Protein AF-A0AAW8U778-F1 (afdb_monomer_lite)

pLDDT: mean 84.0, std 13.44, range [37.31, 98.0]

Secondary structure (DSSP, 8-state):
-HHHHHHHHHHHHSHHHHHHHHHHHHH--SHHHHHHHHHHHHHHHHHHHHHHHHHHHH-SS------GGGGHHHHHHHHHHHT----SS--------HHHHHHHHHHHTSTTHHHHHHHHHTS-HHHHHHHHHHHHHHHHHHHHHHHHHHT-HHHHHHHHHTHHHHHHHHHHHHHHHHHH-

InterPro domains:
  IPR004676 Cadmium resistance transporter [PF03596] (11-180)

Structure (mmCIF, N/CA/C/O backbone):
data_AF-A0AAW8U778-F1
#
_entry.id   AF-A0AAW8U778-F1
#
loop_
_atom_site.group_PDB
_atom_site.id
_atom_site.type_symbol
_atom_site.label_atom_id
_atom_site.label_alt_id
_atom_site.label_comp_id
_atom_site.label_asym_id
_atom_site.label_entity_id
_atom_site.label_seq_id
_atom_site.pdbx_PDB_ins_code
_atom_site.Cartn_x
_atom_site.Cartn_y
_atom_site.Cartn_z
_atom_site.occupancy
_atom_site.B_iso_or_equiv
_atom_site.auth_seq_id
_atom_site.auth_comp_id
_atom_site.auth_asym_id
_atom_site.auth_atom_id
_atom_site.pdbx_PDB_model_num
ATOM 1 N N . MET A 1 1 ? 2.766 4.430 -23.594 1.00 88.38 1 MET A N 1
ATOM 2 C CA . MET A 1 1 ? 2.455 3.035 -23.212 1.00 88.38 1 MET A CA 1
ATOM 3 C C . MET A 1 1 ? 2.664 2.795 -21.717 1.00 88.38 1 MET A C 1
ATOM 5 O O . MET A 1 1 ? 1.720 2.364 -21.068 1.00 88.38 1 MET A O 1
ATOM 9 N N . ILE A 1 2 ? 3.824 3.161 -21.148 1.00 93.38 2 ILE A N 1
ATOM 10 C CA . ILE A 1 2 ? 4.149 2.910 -19.729 1.00 93.38 2 ILE A CA 1
ATOM 11 C C . ILE A 1 2 ? 3.130 3.454 -18.716 1.00 93.38 2 ILE A C 1
ATOM 13 O O . ILE A 1 2 ? 2.851 2.787 -17.729 1.00 93.38 2 ILE A O 1
ATOM 17 N N . ILE A 1 3 ? 2.510 4.613 -18.973 1.00 95.75 3 ILE A N 1
ATOM 18 C CA . ILE A 1 3 ? 1.482 5.185 -18.082 1.00 95.75 3 ILE A CA 1
ATOM 19 C C . ILE A 1 3 ? 0.310 4.209 -17.907 1.00 95.75 3 ILE A C 1
ATOM 21 O O . ILE A 1 3 ? -0.097 3.925 -16.787 1.00 95.75 3 ILE A O 1
ATOM 25 N N . PHE A 1 4 ? -0.195 3.654 -19.010 1.00 95.56 4 PHE A N 1
ATOM 26 C CA . PHE A 1 4 ? -1.319 2.718 -18.995 1.00 95.56 4 PHE A CA 1
ATOM 27 C C . PHE A 1 4 ? -0.943 1.388 -18.337 1.00 95.56 4 PHE A C 1
ATOM 29 O O . PHE A 1 4 ? -1.690 0.895 -17.500 1.00 95.56 4 PHE A O 1
ATOM 36 N N . ILE A 1 5 ? 0.250 0.862 -18.646 1.00 93.25 5 ILE A N 1
ATOM 37 C CA . ILE A 1 5 ? 0.792 -0.341 -17.995 1.00 93.25 5 ILE A CA 1
ATOM 38 C C . ILE A 1 5 ? 0.895 -0.127 -16.483 1.00 93.25 5 ILE A C 1
ATOM 40 O O . ILE A 1 5 ? 0.488 -0.994 -15.724 1.00 93.25 5 ILE A O 1
ATOM 44 N N . SER A 1 6 ? 1.381 1.036 -16.043 1.00 95.19 6 SER A N 1
ATOM 45 C CA . SER A 1 6 ? 1.540 1.357 -14.619 1.00 95.19 6 SER A CA 1
ATOM 46 C C . SER A 1 6 ? 0.193 1.415 -13.896 1.00 95.19 6 SER A C 1
ATOM 48 O O . SER A 1 6 ? 0.068 0.875 -12.803 1.00 95.19 6 SER A O 1
ATOM 50 N N . ILE A 1 7 ? -0.825 2.029 -14.513 1.00 96.56 7 ILE A N 1
ATOM 51 C CA . ILE A 1 7 ? -2.180 2.091 -13.945 1.00 96.56 7 ILE A CA 1
ATOM 52 C C . ILE A 1 7 ? -2.788 0.690 -13.860 1.00 96.56 7 ILE A C 1
ATOM 54 O O . ILE A 1 7 ? -3.302 0.322 -12.810 1.00 96.56 7 ILE A O 1
ATOM 58 N N . ILE A 1 8 ? -2.714 -0.099 -14.938 1.00 95.25 8 ILE A N 1
ATOM 59 C CA . ILE A 1 8 ? -3.239 -1.471 -14.942 1.00 95.25 8 ILE A CA 1
ATOM 60 C C . ILE A 1 8 ? -2.523 -2.322 -13.906 1.00 95.25 8 ILE A C 1
ATOM 62 O O . ILE A 1 8 ? -3.195 -2.987 -13.126 1.00 95.25 8 ILE A O 1
ATOM 66 N N . ALA A 1 9 ? -1.189 -2.278 -13.876 1.00 93.44 9 ALA A N 1
ATOM 67 C CA . ALA A 1 9 ? -0.390 -3.025 -12.918 1.00 93.44 9 ALA A CA 1
ATOM 68 C C . ALA A 1 9 ? -0.834 -2.684 -11.495 1.00 93.44 9 ALA A C 1
ATOM 70 O O . ALA A 1 9 ? -1.248 -3.585 -10.777 1.00 93.44 9 ALA A O 1
ATOM 71 N N . PHE A 1 10 ? -0.878 -1.393 -11.149 1.00 95.12 10 PHE A N 1
ATOM 72 C CA . PHE A 1 10 ? -1.315 -0.931 -9.834 1.00 95.12 10 PHE A CA 1
ATOM 73 C C . PHE A 1 10 ? -2.733 -1.405 -9.486 1.00 95.12 10 PHE A C 1
ATOM 75 O O . PHE A 1 10 ? -2.948 -1.962 -8.415 1.00 95.12 10 PHE A O 1
ATOM 82 N N . VAL A 1 11 ? -3.703 -1.212 -10.385 1.00 94.25 11 VAL A N 1
ATOM 83 C CA . VAL A 1 11 ? -5.098 -1.619 -10.154 1.00 94.25 11 VAL A CA 1
ATOM 84 C C . VAL A 1 11 ? -5.196 -3.127 -9.958 1.00 94.25 11 VAL A C 1
ATOM 86 O O . VAL A 1 11 ? -5.868 -3.565 -9.034 1.00 94.25 11 VAL A O 1
ATOM 89 N N . SER A 1 12 ? -4.530 -3.909 -10.810 1.00 89.19 12 SER A N 1
ATOM 90 C CA . SER A 1 12 ? -4.592 -5.373 -10.784 1.00 89.19 12 SER A CA 1
ATOM 91 C C . SER A 1 12 ? -3.946 -5.975 -9.543 1.00 89.19 12 SER A C 1
ATOM 93 O O . SER A 1 12 ? -4.456 -6.954 -9.011 1.00 89.19 12 SER A O 1
ATOM 95 N N . SER A 1 13 ? -2.857 -5.372 -9.072 1.00 89.12 13 SER A N 1
ATOM 96 C CA . SER A 1 13 ? -2.037 -5.903 -7.991 1.00 89.12 13 SER A CA 1
ATOM 97 C C . SER A 1 13 ? -2.496 -5.419 -6.610 1.00 89.12 13 SER A C 1
ATOM 99 O O . SER A 1 13 ? -2.063 -5.939 -5.602 1.00 89.12 13 SER A O 1
ATOM 101 N N . ASN A 1 14 ? -3.366 -4.408 -6.518 1.00 90.62 14 ASN A N 1
ATOM 102 C CA . ASN A 1 14 ? -3.806 -3.859 -5.225 1.00 90.62 14 ASN A CA 1
ATOM 103 C C . ASN A 1 14 ? -5.314 -4.056 -4.976 1.00 90.62 14 ASN A C 1
ATOM 105 O O . ASN A 1 14 ? -5.913 -3.336 -4.172 1.00 90.62 14 ASN A O 1
ATOM 109 N N . VAL A 1 15 ? -5.970 -4.985 -5.685 1.00 87.56 15 VAL A N 1
ATOM 110 C CA . VAL A 1 15 ? -7.416 -5.251 -5.516 1.00 87.56 15 VAL A CA 1
ATOM 111 C C . VAL A 1 15 ? -7.730 -5.753 -4.105 1.00 87.56 15 VAL A C 1
ATOM 113 O O . VAL A 1 15 ? -8.705 -5.317 -3.492 1.00 87.56 15 VAL A O 1
ATOM 116 N N . ASP A 1 16 ? -6.904 -6.651 -3.589 1.00 80.69 16 ASP A N 1
ATOM 117 C CA . ASP A 1 16 ? -6.952 -7.188 -2.229 1.00 80.69 16 ASP A CA 1
ATOM 118 C C . ASP A 1 16 ? -6.733 -6.091 -1.166 1.00 80.69 16 ASP A C 1
ATOM 120 O O . ASP A 1 16 ? -7.466 -6.027 -0.170 1.00 80.69 16 ASP A O 1
ATOM 124 N N . ASP A 1 17 ? -5.817 -5.152 -1.424 1.00 87.19 17 ASP A N 1
ATOM 125 C CA . ASP A 1 17 ? -5.509 -4.025 -0.535 1.00 87.19 17 ASP A CA 1
ATOM 126 C C . ASP A 1 17 ? -6.713 -3.084 -0.322 1.00 87.19 17 ASP A C 1
ATOM 128 O O . ASP A 1 17 ? -6.857 -2.494 0.753 1.00 87.19 17 ASP A O 1
ATOM 132 N N . ILE A 1 18 ? -7.663 -2.997 -1.272 1.00 90.19 18 ILE A N 1
ATOM 133 C CA . ILE A 1 18 ? -8.909 -2.224 -1.075 1.00 90.19 18 ILE A CA 1
ATOM 134 C C . ILE A 1 18 ? -9.665 -2.715 0.163 1.00 90.19 18 ILE A C 1
ATOM 136 O O . ILE A 1 18 ? -10.222 -1.902 0.914 1.00 90.19 18 ILE A O 1
ATOM 140 N N . MET A 1 19 ? -9.708 -4.030 0.391 1.00 85.19 19 MET A N 1
ATOM 141 C CA . MET A 1 19 ? -10.426 -4.602 1.528 1.00 85.19 19 MET A CA 1
ATOM 142 C C . MET A 1 19 ? -9.743 -4.227 2.847 1.00 85.19 19 MET A C 1
ATOM 144 O O . MET A 1 19 ? -10.416 -3.813 3.798 1.00 85.19 19 MET A O 1
ATOM 148 N N . LEU A 1 20 ? -8.410 -4.285 2.878 1.00 87.94 20 LEU A N 1
ATOM 149 C CA . LEU A 1 20 ? -7.603 -3.855 4.017 1.00 87.94 20 LEU A CA 1
ATOM 150 C C . LEU A 1 20 ? -7.801 -2.360 4.313 1.00 87.94 20 LEU A C 1
ATOM 152 O O . LEU A 1 20 ? -8.092 -1.982 5.451 1.00 87.94 20 LEU A O 1
ATOM 156 N N . LEU A 1 21 ? -7.706 -1.503 3.296 1.00 92.06 21 LEU A N 1
ATOM 157 C CA . LEU A 1 21 ? -7.921 -0.062 3.430 1.00 92.06 21 LEU A CA 1
ATOM 158 C C . LEU A 1 21 ? -9.322 0.267 3.939 1.00 92.06 21 LEU A C 1
ATOM 160 O O . LEU A 1 21 ? -9.476 1.104 4.830 1.00 92.06 21 LEU A O 1
ATOM 164 N N . THR A 1 22 ? -10.336 -0.411 3.406 1.00 91.00 22 THR A N 1
ATOM 165 C CA . THR A 1 22 ? -11.732 -0.265 3.834 1.00 91.00 22 THR A CA 1
ATOM 166 C C . THR A 1 22 ? -11.882 -0.556 5.324 1.00 91.00 22 THR A C 1
ATOM 168 O O . THR A 1 22 ? -12.487 0.238 6.050 1.00 91.00 22 THR A O 1
ATOM 171 N N . LEU A 1 23 ? -11.291 -1.658 5.799 1.00 87.19 23 LEU A N 1
ATOM 172 C CA . LEU A 1 23 ? -11.307 -2.037 7.210 1.00 87.19 23 LEU A CA 1
ATOM 173 C C . LEU A 1 23 ? -10.623 -0.977 8.085 1.00 87.19 23 LEU A C 1
ATOM 175 O O . LEU A 1 23 ? -11.210 -0.505 9.063 1.00 87.19 23 LEU A O 1
ATOM 179 N N . LEU A 1 24 ? -9.407 -0.570 7.711 1.00 89.25 24 LEU A N 1
ATOM 180 C CA . LEU A 1 24 ? -8.620 0.413 8.458 1.00 89.25 24 LEU A CA 1
ATOM 181 C C . LEU A 1 24 ? -9.337 1.769 8.537 1.00 89.25 24 LEU A C 1
ATOM 183 O O . LEU A 1 24 ? -9.387 2.392 9.602 1.00 89.25 24 LEU A O 1
ATOM 187 N N . TYR A 1 25 ? -9.946 2.231 7.442 1.00 92.06 25 TYR A N 1
ATOM 188 C CA . TYR A 1 25 ? -10.687 3.492 7.436 1.00 92.06 25 TYR A CA 1
ATOM 189 C C . TYR A 1 25 ? -12.000 3.426 8.212 1.00 92.06 25 TYR A C 1
ATOM 191 O O . TYR A 1 25 ? -12.319 4.397 8.906 1.00 92.06 25 TYR A O 1
ATOM 199 N N . ALA A 1 26 ? -12.724 2.305 8.161 1.00 88.19 26 ALA A N 1
ATOM 200 C CA . ALA A 1 26 ? -13.941 2.108 8.949 1.00 88.19 26 ALA A CA 1
ATOM 201 C C . ALA A 1 26 ? -13.677 2.151 10.468 1.00 88.19 26 ALA A C 1
ATOM 203 O O . ALA A 1 26 ? -14.538 2.593 11.236 1.00 88.19 26 ALA A O 1
ATOM 204 N N . GLN A 1 27 ? -12.479 1.738 10.893 1.00 83.06 27 GLN A N 1
ATOM 205 C CA . GLN A 1 27 ? -12.035 1.776 12.291 1.00 83.06 27 GLN A CA 1
ATOM 206 C C . GLN A 1 27 ? -11.425 3.114 12.702 1.00 83.06 27 GLN A C 1
ATOM 208 O O . GLN A 1 27 ? -11.499 3.482 13.876 1.00 83.06 27 GLN A O 1
ATOM 213 N N . SER A 1 28 ? -10.848 3.858 11.754 1.00 87.62 28 SER A N 1
ATOM 214 C CA . SER A 1 28 ? -10.182 5.127 12.045 1.00 87.62 28 SER A CA 1
ATOM 215 C C . SER A 1 28 ? -11.115 6.110 12.771 1.00 87.62 28 SER A C 1
ATOM 217 O O . SER A 1 28 ? -12.179 6.495 12.272 1.00 87.62 28 SER A O 1
ATOM 219 N N . LYS A 1 29 ? -10.716 6.541 13.970 1.00 84.88 29 LYS A N 1
ATOM 220 C CA . LYS A 1 29 ? -11.522 7.420 14.836 1.00 84.88 29 LYS A CA 1
ATOM 221 C C . LYS A 1 29 ? -11.199 8.892 14.633 1.00 84.88 29 LYS A C 1
ATOM 223 O O . LYS A 1 29 ? -12.049 9.752 14.844 1.00 84.88 29 LYS A O 1
ATOM 228 N N . ASN A 1 30 ? -9.968 9.196 14.233 1.00 88.69 30 ASN A N 1
ATOM 229 C CA . ASN A 1 30 ? -9.458 10.559 14.161 1.00 88.69 30 ASN A CA 1
ATOM 230 C C . ASN A 1 30 ? -8.648 10.807 12.877 1.00 88.69 30 ASN A C 1
ATOM 232 O O . ASN A 1 30 ? -8.265 9.894 12.145 1.00 88.69 30 ASN A O 1
ATOM 236 N N . ARG A 1 31 ? -8.374 12.088 12.593 1.00 90.19 31 ARG A N 1
ATOM 237 C CA . ARG A 1 31 ? -7.593 12.492 11.411 1.00 90.19 31 ARG A CA 1
ATOM 238 C C . ARG A 1 31 ? -6.141 12.001 11.456 1.00 90.19 31 ARG A C 1
ATOM 240 O O . ARG A 1 31 ? -5.543 11.852 10.395 1.00 90.19 31 ARG A O 1
ATOM 247 N N . TYR A 1 32 ? -5.580 11.755 12.642 1.00 91.25 32 TYR A N 1
ATOM 248 C CA . TYR A 1 32 ? -4.211 11.252 12.786 1.00 91.25 32 TYR A CA 1
ATOM 249 C C . TYR A 1 32 ? -4.088 9.806 12.295 1.00 91.25 32 TYR A C 1
ATOM 251 O O . TYR A 1 32 ? -3.195 9.509 11.511 1.00 91.25 32 TYR A O 1
ATOM 259 N N . GLU A 1 33 ? -5.023 8.932 12.660 1.00 91.56 33 GLU A N 1
ATOM 260 C CA . GLU A 1 33 ? -5.074 7.546 12.175 1.00 91.56 33 GLU A CA 1
ATOM 261 C C . GLU A 1 33 ? -5.292 7.485 10.662 1.00 91.56 33 GLU A C 1
ATOM 263 O O . GLU A 1 33 ? -4.602 6.744 9.971 1.00 91.56 33 GLU A O 1
ATOM 268 N N . ARG A 1 34 ? -6.163 8.340 10.113 1.00 93.69 34 ARG A N 1
ATOM 269 C CA . ARG A 1 34 ? -6.361 8.440 8.654 1.00 93.69 34 ARG A CA 1
ATOM 270 C C . ARG A 1 34 ? -5.086 8.838 7.909 1.00 93.69 34 ARG A C 1
ATOM 272 O O . ARG A 1 34 ? -4.829 8.316 6.827 1.00 93.69 34 ARG A O 1
ATOM 279 N N . LYS A 1 35 ? -4.288 9.744 8.488 1.00 95.31 35 LYS A N 1
ATOM 280 C CA . LYS A 1 35 ? -2.963 10.105 7.960 1.00 95.31 35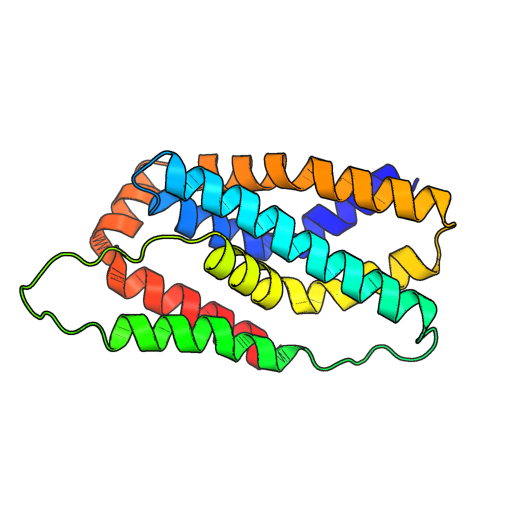 LYS A CA 1
ATOM 281 C C . LYS A 1 35 ? -1.974 8.949 8.087 1.00 95.31 35 LYS A C 1
ATOM 283 O O . LYS A 1 35 ? -1.234 8.705 7.144 1.00 95.31 35 LYS A O 1
ATOM 288 N N . ASN A 1 36 ? -1.983 8.228 9.207 1.00 95.94 36 ASN A N 1
ATOM 289 C CA . ASN A 1 36 ? -1.132 7.053 9.395 1.00 95.94 36 ASN A CA 1
ATOM 290 C C . ASN A 1 36 ? -1.417 5.966 8.355 1.00 95.94 36 ASN A C 1
ATOM 292 O O . ASN A 1 36 ? -0.468 5.356 7.878 1.00 95.94 36 ASN A O 1
ATOM 296 N N . ILE A 1 37 ? -2.682 5.763 7.965 1.00 96.06 37 ILE A N 1
ATOM 297 C CA . ILE A 1 37 ? -3.041 4.830 6.887 1.00 96.06 37 ILE A CA 1
ATOM 298 C C . ILE A 1 37 ? -2.386 5.251 5.568 1.00 96.06 37 ILE A C 1
ATOM 300 O O . ILE A 1 37 ? -1.681 4.456 4.955 1.00 96.06 37 ILE A O 1
ATOM 304 N N . LEU A 1 38 ? -2.541 6.516 5.170 1.00 97.44 38 LEU A N 1
ATOM 305 C CA . LEU A 1 38 ? -1.952 7.020 3.926 1.00 97.44 38 LEU A CA 1
ATOM 306 C C . LEU A 1 38 ? -0.414 6.963 3.940 1.00 97.44 38 LEU A C 1
ATOM 308 O O . LEU A 1 38 ? 0.197 6.552 2.959 1.00 97.44 38 LEU A O 1
ATOM 312 N N . ILE A 1 39 ? 0.224 7.352 5.048 1.00 97.62 39 ILE A N 1
ATOM 313 C CA . ILE A 1 39 ? 1.689 7.295 5.188 1.00 97.62 39 ILE A CA 1
ATOM 314 C C . ILE A 1 39 ? 2.173 5.844 5.152 1.00 97.62 39 ILE A C 1
ATOM 316 O O . ILE A 1 39 ? 3.160 5.548 4.487 1.00 97.62 39 ILE A O 1
ATOM 320 N N . GLY A 1 40 ? 1.477 4.939 5.841 1.00 96.56 40 GLY A N 1
ATOM 321 C CA . GLY A 1 40 ? 1.814 3.520 5.846 1.00 96.56 40 GLY A CA 1
ATOM 322 C C . GLY A 1 40 ? 1.728 2.901 4.455 1.00 96.56 40 GLY A C 1
ATOM 323 O O . GLY A 1 40 ? 2.642 2.187 4.067 1.00 96.56 40 GLY A O 1
ATOM 324 N N . GLN A 1 41 ? 0.705 3.260 3.678 1.00 97.06 41 GLN A N 1
ATOM 325 C CA . GLN A 1 41 ? 0.572 2.867 2.273 1.00 97.06 41 GLN A CA 1
ATOM 326 C C . GLN A 1 41 ? 1.736 3.362 1.412 1.00 97.06 41 GLN A C 1
ATOM 328 O O . GLN A 1 41 ? 2.328 2.583 0.669 1.00 97.06 41 GLN A O 1
ATOM 333 N N . TYR A 1 42 ? 2.128 4.632 1.562 1.00 97.62 42 TYR A N 1
ATOM 334 C CA . TYR A 1 42 ? 3.316 5.153 0.885 1.00 97.62 42 TYR A CA 1
ATOM 335 C C . TYR A 1 42 ? 4.570 4.360 1.229 1.00 97.62 42 TYR A C 1
ATOM 337 O O . TYR A 1 42 ? 5.293 3.960 0.321 1.00 97.62 42 TYR A O 1
ATOM 345 N N . VAL A 1 43 ? 4.816 4.108 2.515 1.00 97.81 43 VAL A N 1
ATOM 346 C CA . VAL A 1 43 ? 5.986 3.339 2.954 1.00 97.81 43 VAL A CA 1
ATOM 347 C C . VAL A 1 43 ? 5.930 1.912 2.405 1.00 97.81 43 VAL A C 1
ATOM 349 O O . VAL A 1 43 ? 6.912 1.455 1.830 1.00 97.81 43 VAL A O 1
ATOM 352 N N . GLY A 1 44 ? 4.788 1.232 2.519 1.00 95.81 44 GLY A N 1
ATOM 353 C CA . GLY A 1 44 ? 4.630 -0.157 2.094 1.00 95.81 44 GLY A CA 1
ATOM 354 C C . GLY A 1 44 ? 4.798 -0.352 0.588 1.00 95.81 44 GLY A C 1
ATOM 355 O O . GLY A 1 44 ? 5.643 -1.140 0.162 1.00 95.81 44 GLY A O 1
ATOM 356 N N . ILE A 1 45 ? 4.067 0.413 -0.231 1.00 95.75 45 ILE A N 1
ATOM 357 C CA . ILE A 1 45 ? 4.174 0.323 -1.696 1.00 95.75 45 IL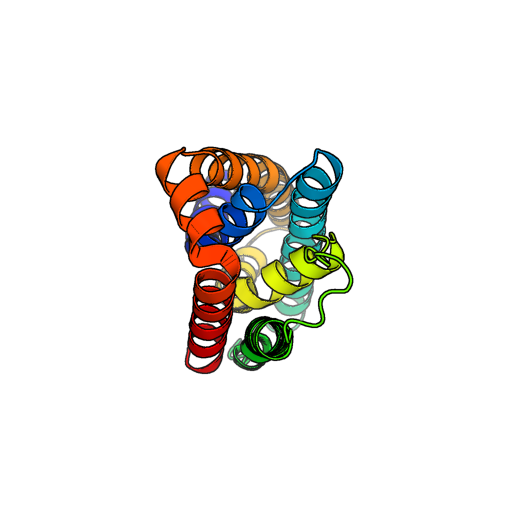E A CA 1
ATOM 358 C C . ILE A 1 45 ? 5.561 0.762 -2.171 1.00 95.75 45 ILE A C 1
ATOM 360 O O . ILE A 1 45 ? 6.141 0.119 -3.046 1.00 95.75 45 ILE A O 1
ATOM 364 N N . PHE A 1 46 ? 6.145 1.805 -1.574 1.00 96.31 46 PHE A N 1
ATOM 365 C CA . PHE A 1 46 ? 7.507 2.219 -1.913 1.00 96.31 46 PHE A CA 1
ATOM 366 C C . PHE A 1 46 ? 8.537 1.124 -1.609 1.00 96.31 46 PHE A C 1
ATOM 368 O O . PHE A 1 46 ? 9.435 0.894 -2.422 1.00 96.31 46 PHE A O 1
ATOM 375 N N . SER A 1 47 ? 8.403 0.417 -0.482 1.00 95.12 47 SER A N 1
ATOM 376 C CA . SER A 1 47 ? 9.249 -0.735 -0.156 1.00 95.12 47 SER A CA 1
ATOM 377 C C . SER A 1 47 ? 9.104 -1.855 -1.187 1.00 95.12 47 SER A C 1
ATOM 379 O O . SER A 1 47 ? 10.120 -2.334 -1.687 1.00 95.12 47 SER A O 1
ATOM 381 N N . LEU A 1 48 ? 7.878 -2.224 -1.569 1.00 93.94 48 LEU A N 1
ATOM 382 C CA . LEU A 1 48 ? 7.627 -3.260 -2.582 1.00 93.94 48 LEU A CA 1
ATOM 383 C C . LEU A 1 48 ? 8.221 -2.897 -3.951 1.00 93.94 48 LEU A C 1
ATOM 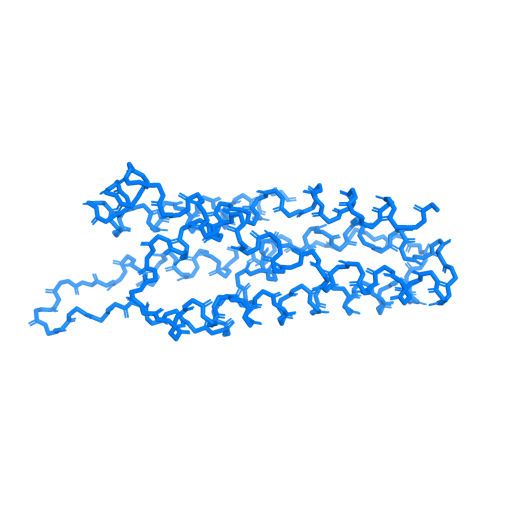385 O O . LEU A 1 48 ? 8.894 -3.718 -4.578 1.00 93.94 48 LEU A O 1
ATOM 389 N N . VAL A 1 49 ? 8.034 -1.652 -4.400 1.00 94.94 49 VAL A N 1
ATOM 390 C CA . VAL A 1 49 ? 8.614 -1.155 -5.659 1.00 94.94 49 VAL A CA 1
ATOM 391 C C . VAL A 1 49 ? 10.142 -1.130 -5.583 1.00 94.94 49 VAL A C 1
ATOM 393 O O . VAL A 1 49 ? 10.805 -1.556 -6.525 1.00 94.94 49 VAL A O 1
ATOM 396 N N . SER A 1 50 ? 10.721 -0.704 -4.458 1.00 94.44 50 SER A N 1
ATOM 397 C CA . SER A 1 50 ? 12.179 -0.681 -4.259 1.00 94.44 50 SER A CA 1
ATOM 398 C C . SER A 1 50 ? 12.788 -2.083 -4.282 1.00 94.44 50 SER A C 1
ATOM 400 O O . SER A 1 50 ? 13.802 -2.304 -4.942 1.00 94.44 50 SER A O 1
ATOM 402 N N . ILE A 1 51 ? 12.150 -3.048 -3.616 1.00 91.62 51 ILE A N 1
ATOM 403 C CA . ILE A 1 51 ? 12.556 -4.458 -3.657 1.00 91.62 51 ILE A CA 1
ATOM 404 C C . ILE A 1 51 ? 12.476 -4.982 -5.095 1.00 91.62 51 ILE A C 1
ATOM 406 O O . ILE A 1 51 ? 13.421 -5.603 -5.577 1.00 91.62 51 ILE A O 1
ATOM 410 N N . SER A 1 52 ? 11.399 -4.659 -5.813 1.00 90.94 52 SER A N 1
ATOM 411 C CA . SER A 1 52 ? 11.223 -5.056 -7.215 1.00 90.94 52 SER A CA 1
ATOM 412 C C . SER A 1 52 ? 12.296 -4.460 -8.131 1.00 90.94 52 SER A C 1
ATOM 414 O O . SER A 1 52 ? 12.809 -5.156 -9.002 1.00 90.94 52 SER A O 1
ATOM 416 N N . LEU A 1 53 ? 12.700 -3.204 -7.910 1.00 91.44 53 LEU A N 1
ATOM 417 C CA . LEU A 1 53 ? 13.807 -2.566 -8.631 1.00 91.44 53 LEU A CA 1
ATOM 418 C C . LEU A 1 53 ? 15.128 -3.308 -8.400 1.00 91.44 53 LEU A C 1
ATOM 420 O O . LEU A 1 53 ? 15.831 -3.631 -9.358 1.00 91.44 53 LEU A O 1
ATOM 424 N N . ILE A 1 54 ? 15.442 -3.633 -7.145 1.00 89.94 54 ILE A N 1
ATOM 425 C CA . ILE A 1 54 ? 16.657 -4.378 -6.791 1.00 89.94 54 ILE A CA 1
ATOM 426 C C . ILE A 1 54 ? 16.640 -5.759 -7.459 1.00 89.94 54 ILE A C 1
ATOM 428 O O . ILE A 1 54 ? 17.598 -6.123 -8.136 1.00 89.94 54 ILE A O 1
ATOM 432 N N . ILE A 1 55 ? 15.533 -6.496 -7.362 1.00 86.19 55 ILE A N 1
ATOM 433 C CA . ILE A 1 55 ? 15.402 -7.819 -7.991 1.00 86.19 55 ILE A CA 1
ATOM 434 C C . ILE A 1 55 ? 15.527 -7.714 -9.514 1.00 86.19 55 ILE A C 1
ATOM 436 O O . ILE A 1 55 ? 16.273 -8.486 -10.109 1.00 86.19 55 ILE A O 1
ATOM 440 N N . SER A 1 56 ? 14.880 -6.728 -10.143 1.00 84.50 56 SER A N 1
ATOM 441 C CA . SER A 1 56 ? 14.906 -6.547 -11.603 1.00 84.50 56 SER A CA 1
ATOM 442 C C . SER A 1 56 ? 16.308 -6.314 -12.173 1.00 84.50 56 SER A C 1
ATOM 444 O O . SER A 1 56 ? 16.563 -6.646 -13.327 1.00 84.50 56 SER A O 1
ATOM 446 N N . THR A 1 57 ? 17.225 -5.771 -11.367 1.00 80.00 57 THR A N 1
ATOM 447 C CA . THR A 1 57 ? 18.615 -5.519 -11.773 1.00 80.00 57 THR A CA 1
ATOM 448 C C . THR A 1 57 ? 19.542 -6.709 -11.512 1.00 80.00 57 THR A C 1
ATOM 450 O O . THR A 1 57 ? 20.554 -6.841 -12.196 1.00 80.00 57 THR A O 1
ATOM 453 N N . ILE A 1 58 ? 19.203 -7.587 -10.558 1.00 73.62 58 ILE A N 1
ATOM 454 C CA . ILE A 1 58 ? 20.053 -8.703 -10.103 1.00 73.62 58 ILE A CA 1
ATOM 455 C C . ILE A 1 58 ? 19.626 -10.053 -10.710 1.00 73.62 58 ILE A C 1
ATOM 457 O O . ILE A 1 58 ? 20.483 -10.871 -11.043 1.00 73.62 58 ILE A O 1
ATOM 461 N N . LEU A 1 59 ? 18.323 -10.305 -10.876 1.00 62.06 59 LEU A N 1
ATOM 462 C CA . LEU A 1 59 ? 17.763 -11.595 -11.299 1.00 62.06 59 LEU A CA 1
ATOM 463 C C . LEU A 1 59 ? 16.957 -11.459 -12.596 1.00 62.06 59 LEU A C 1
ATOM 465 O O . LEU A 1 59 ? 15.735 -11.369 -12.586 1.00 62.06 59 LEU A O 1
ATOM 469 N N . VAL A 1 60 ? 17.640 -11.511 -13.742 1.00 56.84 60 VAL A N 1
ATOM 470 C CA . VAL A 1 60 ? 16.975 -11.582 -15.063 1.00 56.84 60 VAL A CA 1
ATOM 471 C C . VAL A 1 60 ? 16.576 -13.028 -15.434 1.00 56.84 60 VAL A C 1
ATOM 473 O O . VAL A 1 60 ? 15.973 -13.270 -16.476 1.00 56.84 60 VAL A O 1
ATOM 476 N N . LYS A 1 61 ? 16.859 -14.029 -14.588 1.00 51.47 61 LYS A N 1
ATOM 477 C CA . LYS A 1 61 ? 16.475 -15.431 -14.825 1.00 51.47 61 LYS A CA 1
ATOM 478 C C . LYS A 1 61 ? 15.969 -16.084 -13.538 1.00 51.47 61 LYS A C 1
ATOM 480 O O . LYS A 1 61 ? 16.748 -16.282 -12.615 1.00 51.47 61 LYS A O 1
ATOM 485 N N . SER A 1 62 ? 14.687 -16.445 -13.546 1.00 52.97 62 SER A N 1
ATOM 486 C CA . SER A 1 62 ? 13.924 -17.130 -12.491 1.00 52.97 62 SER A CA 1
ATOM 487 C C . SER A 1 62 ? 13.599 -16.292 -11.253 1.00 52.97 62 SER A C 1
ATOM 489 O O . SER A 1 62 ? 14.426 -16.094 -10.369 1.00 52.97 62 SER A O 1
ATOM 491 N N . THR A 1 63 ? 12.342 -15.861 -11.164 1.00 54.03 63 THR A N 1
ATOM 492 C CA . THR A 1 63 ? 11.751 -15.239 -9.974 1.00 54.03 63 THR A CA 1
ATOM 493 C C . THR A 1 63 ? 10.622 -16.110 -9.433 1.00 54.03 63 THR A C 1
ATOM 495 O O . THR A 1 63 ? 9.470 -15.699 -9.442 1.00 54.03 63 THR A O 1
ATOM 498 N N . ASP A 1 64 ? 10.965 -17.301 -8.948 1.00 57.22 64 ASP A N 1
ATOM 499 C CA . ASP A 1 64 ? 10.126 -18.018 -7.983 1.00 57.22 64 ASP A CA 1
ATOM 500 C C . ASP A 1 64 ? 10.686 -17.703 -6.590 1.00 57.22 64 ASP A C 1
ATOM 502 O O . ASP A 1 64 ? 11.439 -18.485 -6.009 1.00 57.22 64 ASP A O 1
ATOM 506 N N . ILE A 1 65 ? 10.420 -16.492 -6.088 1.00 58.47 65 ILE A N 1
ATOM 507 C CA . ILE A 1 65 ? 10.744 -16.138 -4.701 1.00 58.47 65 ILE A CA 1
ATOM 508 C C . ILE A 1 65 ? 9.511 -16.494 -3.865 1.00 58.47 65 ILE A C 1
ATOM 510 O O . ILE A 1 65 ? 8.485 -15.834 -4.029 1.00 58.47 65 ILE A O 1
ATOM 514 N N . PRO A 1 66 ? 9.573 -17.499 -2.974 1.00 61.62 66 PRO A N 1
ATOM 515 C CA . PRO A 1 66 ? 8.443 -17.835 -2.118 1.00 61.62 66 PRO A CA 1
ATOM 516 C C . PRO A 1 66 ? 8.229 -16.710 -1.097 1.00 61.62 66 PRO A C 1
ATOM 518 O O . PRO A 1 66 ? 8.983 -16.571 -0.132 1.00 61.62 66 PRO A O 1
ATOM 521 N N . VAL A 1 67 ? 7.214 -15.878 -1.326 1.00 65.50 67 VAL A N 1
ATOM 522 C CA . VAL A 1 67 ? 6.838 -14.738 -0.464 1.00 65.50 67 VAL A CA 1
ATOM 523 C C . VAL A 1 67 ? 5.753 -15.093 0.558 1.00 65.50 67 VAL A C 1
ATOM 525 O O . VAL A 1 67 ? 5.423 -14.287 1.428 1.00 65.50 67 VAL A O 1
ATOM 528 N N . ASN A 1 68 ? 5.267 -16.333 0.522 1.00 74.06 68 ASN A N 1
ATOM 529 C CA . ASN A 1 68 ? 4.118 -16.835 1.273 1.00 74.06 68 ASN A CA 1
ATOM 530 C C . ASN A 1 68 ? 4.271 -16.653 2.797 1.00 74.06 68 ASN A C 1
ATOM 532 O O . ASN A 1 68 ? 3.301 -16.444 3.523 1.00 74.06 68 ASN A O 1
ATOM 536 N N . TRP A 1 69 ? 5.508 -16.667 3.315 1.00 72.94 69 TRP A N 1
ATOM 537 C CA . TRP A 1 69 ? 5.794 -16.534 4.753 1.00 72.94 69 TRP A CA 1
ATOM 538 C C . TRP A 1 69 ? 5.362 -15.181 5.337 1.00 72.94 69 TRP A C 1
ATOM 540 O O . TRP A 1 69 ? 5.214 -15.052 6.554 1.00 72.94 69 TRP A O 1
ATOM 550 N N . LEU A 1 70 ? 5.111 -14.172 4.500 1.00 71.94 70 LEU A N 1
ATOM 551 C CA . LEU A 1 70 ? 4.608 -12.874 4.949 1.00 71.94 70 LEU A CA 1
ATOM 552 C C . LEU A 1 70 ? 3.169 -12.938 5.482 1.00 71.94 70 LEU A C 1
ATOM 554 O O . LEU A 1 70 ? 2.797 -12.079 6.285 1.00 71.94 70 LEU A O 1
ATOM 558 N N . GLY A 1 71 ? 2.413 -14.001 5.179 1.00 71.31 71 GLY A N 1
ATOM 559 C CA . GLY A 1 71 ? 1.103 -14.276 5.781 1.00 71.31 71 GLY A CA 1
ATOM 560 C C . GLY A 1 71 ? 1.141 -14.469 7.307 1.00 71.31 71 GLY A C 1
ATOM 561 O O . GLY A 1 71 ? 0.122 -14.319 7.984 1.00 71.31 71 GLY A O 1
ATOM 562 N N . ILE A 1 72 ? 2.327 -14.692 7.891 1.00 78.81 72 ILE A N 1
ATOM 563 C CA . ILE A 1 72 ? 2.527 -14.716 9.349 1.00 78.81 72 ILE A CA 1
ATOM 564 C C . ILE A 1 72 ? 2.199 -13.355 9.982 1.00 78.81 72 ILE A C 1
ATOM 566 O O . ILE A 1 72 ? 1.689 -13.321 11.100 1.00 78.81 72 ILE A O 1
ATOM 570 N N . ILE A 1 73 ? 2.450 -12.236 9.292 1.00 79.12 73 ILE A N 1
ATOM 571 C CA . ILE A 1 73 ? 2.200 -10.883 9.819 1.00 79.12 73 ILE A CA 1
ATOM 572 C C . ILE A 1 73 ? 0.709 -10.680 10.142 1.00 79.12 73 ILE A C 1
ATOM 574 O O . ILE A 1 73 ? 0.390 -10.393 11.302 1.00 79.12 73 ILE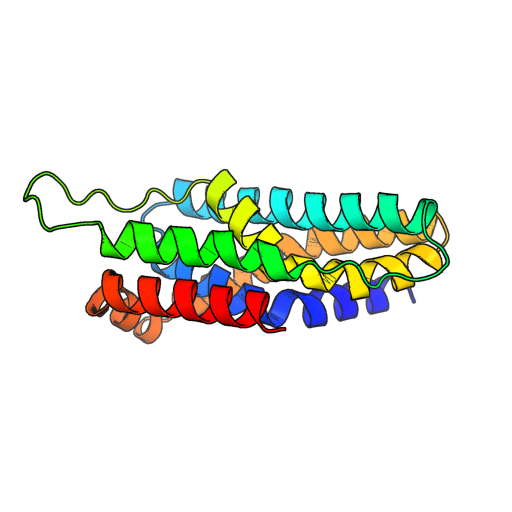 A O 1
ATOM 578 N N . PRO A 1 74 ? -0.225 -10.843 9.186 1.00 74.38 74 PRO A N 1
ATOM 579 C CA . PRO A 1 74 ? -1.648 -10.741 9.483 1.00 74.38 74 PRO A CA 1
ATOM 580 C C . PRO A 1 74 ? -2.123 -11.833 10.462 1.00 74.38 74 PRO A C 1
ATOM 582 O O . PRO A 1 74 ? -2.879 -11.512 11.376 1.00 74.38 74 PRO A O 1
ATOM 585 N N . ILE A 1 75 ? -1.607 -13.071 10.419 1.00 80.31 75 ILE A N 1
ATOM 586 C CA . ILE A 1 75 ? -1.957 -14.094 11.434 1.00 80.31 75 ILE A CA 1
ATOM 587 C C . ILE A 1 75 ? -1.547 -13.664 12.845 1.00 80.31 75 ILE A C 1
ATOM 589 O O . ILE A 1 75 ? -2.334 -13.789 13.784 1.00 80.31 75 ILE A O 1
ATOM 593 N N . ALA A 1 76 ? -0.347 -13.112 13.017 1.00 79.06 76 ALA A N 1
ATOM 594 C CA . ALA A 1 76 ? 0.119 -12.618 14.306 1.00 79.06 76 ALA A CA 1
ATOM 595 C C . ALA A 1 76 ? -0.769 -11.478 14.829 1.00 79.06 76 ALA A C 1
ATOM 597 O O . ALA A 1 76 ? -1.042 -11.409 16.030 1.00 79.06 76 ALA A O 1
ATOM 598 N N . LEU A 1 77 ? -1.268 -10.609 13.942 1.00 77.12 77 LEU A N 1
ATOM 599 C CA . LEU A 1 77 ? -2.234 -9.567 14.301 1.00 77.12 77 LEU A CA 1
ATOM 600 C C . LEU A 1 77 ? -3.591 -10.157 14.712 1.00 77.12 77 LEU A C 1
ATOM 602 O O . LEU A 1 77 ? -4.163 -9.692 15.698 1.00 77.12 77 LEU A O 1
ATOM 606 N N . ALA A 1 78 ? -4.069 -11.202 14.030 1.00 80.06 78 ALA A N 1
ATOM 607 C CA . ALA A 1 78 ? -5.288 -11.920 14.409 1.00 80.06 78 ALA A CA 1
ATOM 608 C C . ALA A 1 78 ? -5.159 -12.560 15.803 1.00 80.06 78 ALA A C 1
ATOM 610 O O . ALA A 1 78 ? -6.021 -12.362 16.659 1.00 80.06 78 ALA A O 1
ATOM 611 N N . VAL A 1 79 ? -4.052 -13.266 16.067 1.00 82.50 79 VAL A N 1
ATOM 612 C CA . VAL A 1 79 ? -3.772 -13.893 17.372 1.00 82.50 79 VAL A CA 1
ATOM 613 C C . VAL A 1 79 ? -3.657 -12.842 18.474 1.00 82.50 79 VAL A C 1
ATOM 615 O O . VAL A 1 79 ? -4.235 -13.009 19.548 1.00 82.50 79 VAL A O 1
ATOM 618 N N . LYS A 1 80 ? -2.965 -11.726 18.212 1.00 79.50 80 LYS A N 1
ATOM 619 C CA . LYS A 1 80 ? -2.868 -10.611 19.162 1.00 79.50 80 LYS A CA 1
ATOM 620 C C . LYS A 1 80 ? -4.247 -10.063 19.537 1.00 79.50 80 LYS A C 1
ATOM 622 O O . LYS A 1 80 ? -4.470 -9.757 20.706 1.00 79.50 80 LYS A O 1
ATOM 627 N N . GLU A 1 81 ? -5.161 -9.964 18.574 1.00 77.56 81 GLU A N 1
ATOM 628 C CA . GLU A 1 81 ? -6.530 -9.513 18.838 1.00 77.56 81 GLU A CA 1
ATOM 629 C C . GLU A 1 81 ? -7.343 -10.563 19.615 1.00 77.56 81 GLU A C 1
ATOM 631 O O . GLU A 1 81 ? -8.082 -10.205 20.531 1.00 77.56 81 GLU A O 1
ATOM 636 N N . MET A 1 82 ? -7.149 -11.862 19.355 1.00 79.38 82 MET A N 1
ATOM 637 C CA . MET A 1 82 ? -7.763 -12.950 20.140 1.00 79.38 82 MET A CA 1
ATOM 638 C C . MET A 1 82 ? -7.299 -12.972 21.603 1.00 79.38 82 MET A C 1
ATOM 640 O O . MET A 1 82 ? -8.087 -13.265 22.500 1.00 79.38 82 MET A O 1
ATOM 644 N N . MET A 1 83 ? -6.026 -12.661 21.858 1.00 79.88 83 MET A N 1
ATOM 645 C CA . MET A 1 83 ? -5.444 -12.635 23.208 1.00 79.88 83 MET A CA 1
ATOM 646 C C . MET A 1 83 ? -5.894 -11.431 24.042 1.00 79.88 83 MET A C 1
ATOM 648 O O . MET A 1 83 ? -5.607 -11.364 25.241 1.00 79.88 83 MET A O 1
ATOM 652 N N . LYS A 1 84 ? -6.604 -10.484 23.429 1.00 73.56 84 LYS A N 1
ATOM 653 C CA . LYS A 1 84 ? -7.155 -9.310 24.091 1.00 73.56 84 LYS A CA 1
ATOM 654 C C . LYS A 1 84 ? -8.352 -9.727 24.947 1.00 73.56 84 LYS A C 1
ATOM 656 O O . LYS A 1 84 ? -9.503 -9.683 24.527 1.00 73.56 84 LYS A O 1
ATOM 661 N N . LYS A 1 85 ? -8.055 -10.219 26.148 1.00 54.72 85 LYS A N 1
ATOM 662 C CA . LYS A 1 85 ? -9.057 -10.576 27.152 1.00 54.72 85 LYS A CA 1
ATOM 663 C C . LYS A 1 85 ? -9.622 -9.302 27.775 1.00 54.72 85 LYS A C 1
ATOM 665 O O . LYS A 1 85 ? -8.891 -8.333 27.950 1.00 54.72 85 LYS A O 1
ATOM 670 N N . ASP A 1 86 ? -10.904 -9.358 28.115 1.00 57.25 86 ASP A N 1
ATOM 671 C CA . ASP A 1 86 ? -11.750 -8.309 28.697 1.00 57.25 86 ASP A CA 1
ATOM 672 C C . ASP A 1 86 ? -11.282 -7.901 30.115 1.00 57.25 86 ASP A C 1
ATOM 674 O O . ASP A 1 86 ? -11.986 -8.033 31.114 1.00 57.25 86 ASP A O 1
ATOM 678 N N . THR A 1 87 ? -10.024 -7.478 30.254 1.00 45.34 87 THR A N 1
ATOM 679 C CA . THR A 1 87 ? -9.568 -6.747 31.432 1.00 45.34 87 THR A CA 1
ATOM 680 C C . THR A 1 87 ? -10.234 -5.387 31.339 1.00 45.34 87 THR A C 1
ATOM 682 O O . THR A 1 8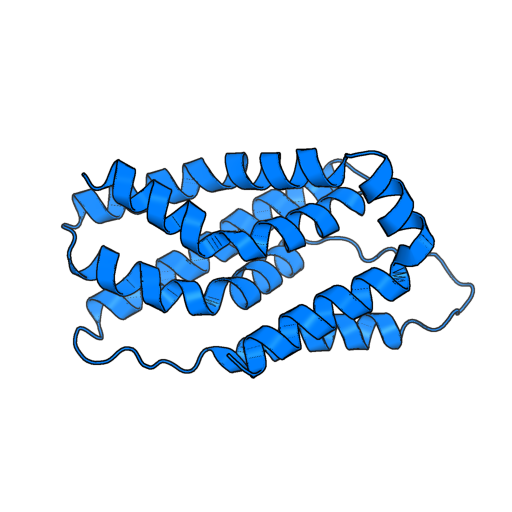7 ? -9.908 -4.626 30.430 1.00 45.34 87 THR A O 1
ATOM 685 N N . GLY A 1 88 ? -11.185 -5.103 32.234 1.00 47.50 88 GLY A N 1
ATOM 686 C CA . GLY A 1 88 ? -11.956 -3.853 32.326 1.00 47.50 88 GLY A CA 1
ATOM 687 C C . GLY A 1 88 ? -11.130 -2.595 32.634 1.00 47.50 88 GLY A C 1
ATOM 688 O O . GLY A 1 88 ? -11.558 -1.736 33.397 1.00 47.50 88 GLY A O 1
ATOM 689 N N . THR A 1 89 ? -9.941 -2.490 32.057 1.00 37.31 89 THR A N 1
ATOM 690 C CA . THR A 1 89 ? -9.011 -1.373 32.097 1.00 37.31 89 THR A CA 1
ATOM 691 C C . THR A 1 89 ? -8.788 -0.931 30.658 1.00 37.31 89 THR A C 1
ATOM 693 O O . THR A 1 89 ? -8.012 -1.543 29.929 1.00 37.31 89 THR A O 1
ATOM 696 N N . ASP A 1 90 ? -9.519 0.116 30.285 1.00 38.59 90 ASP A N 1
ATOM 697 C CA . ASP A 1 90 ? -9.454 0.872 29.039 1.00 38.59 90 ASP A CA 1
ATOM 698 C C . ASP A 1 90 ? -9.642 0.090 27.733 1.00 38.59 90 ASP A C 1
ATOM 700 O O . ASP A 1 90 ? -8.924 -0.844 27.383 1.00 38.59 90 ASP A O 1
ATOM 704 N N . GLN A 1 91 ? -10.587 0.581 26.927 1.00 38.50 91 GLN A N 1
ATOM 705 C CA . GLN A 1 91 ? -10.659 0.312 25.497 1.00 38.50 91 GLN A CA 1
ATOM 706 C C . GLN A 1 91 ? -9.331 0.737 24.852 1.00 38.50 91 GLN A C 1
ATOM 708 O O . GLN A 1 91 ? -9.206 1.836 24.313 1.00 38.50 91 GLN A O 1
ATOM 713 N N . THR A 1 92 ? -8.317 -0.124 24.885 1.00 40.78 92 THR A N 1
ATOM 714 C CA . THR A 1 92 ? -7.087 0.030 24.111 1.00 40.78 92 THR A CA 1
ATOM 715 C C . THR A 1 92 ? -7.435 -0.273 22.663 1.00 40.78 92 THR A C 1
ATOM 717 O O . THR A 1 92 ? -7.137 -1.327 22.106 1.00 40.78 92 THR A O 1
ATOM 720 N N . THR A 1 93 ? -8.156 0.652 22.040 1.00 52.25 93 THR A N 1
ATOM 721 C CA . THR A 1 93 ? -8.341 0.715 20.594 1.00 52.25 93 THR A CA 1
ATOM 722 C C . THR A 1 93 ? -6.970 0.536 19.970 1.00 52.25 93 THR A C 1
ATOM 724 O O . THR A 1 93 ? -6.056 1.286 20.329 1.00 52.25 93 THR A O 1
ATOM 727 N N . ILE A 1 94 ? -6.786 -0.473 19.112 1.00 56.47 94 ILE A N 1
ATOM 728 C CA . ILE A 1 94 ? -5.513 -0.639 18.413 1.00 56.47 94 ILE A CA 1
ATOM 729 C C . ILE A 1 94 ? -5.256 0.676 17.688 1.00 56.47 94 ILE A C 1
ATOM 731 O O . ILE A 1 94 ? -5.972 1.043 16.760 1.00 56.47 94 ILE A O 1
ATOM 735 N N . LYS A 1 95 ? -4.261 1.424 18.165 1.00 77.75 95 LYS A N 1
ATOM 736 C CA . LYS A 1 95 ? -3.882 2.680 17.542 1.00 77.75 95 LYS A CA 1
ATOM 737 C C . LYS A 1 95 ? -3.292 2.330 16.188 1.00 77.75 95 LYS A C 1
ATOM 739 O O . LYS A 1 95 ? -2.224 1.727 16.139 1.00 77.75 95 LYS A O 1
ATOM 744 N N . ILE A 1 96 ? -3.981 2.712 15.118 1.00 86.12 96 ILE A N 1
ATOM 745 C CA . ILE A 1 96 ? -3.514 2.491 13.750 1.00 86.12 96 ILE A CA 1
ATOM 746 C C . ILE A 1 96 ? -2.250 3.332 13.552 1.00 86.12 96 ILE A C 1
ATOM 748 O O . ILE A 1 96 ? -2.306 4.566 13.481 1.00 86.12 96 ILE A O 1
ATOM 752 N N . THR A 1 97 ? -1.091 2.675 13.521 1.00 91.75 97 THR A N 1
ATOM 753 C CA . THR A 1 97 ? 0.203 3.326 13.261 1.00 91.75 97 THR A CA 1
ATOM 754 C C . THR A 1 97 ? 0.599 3.163 11.800 1.00 91.75 97 THR A C 1
ATOM 756 O O . THR A 1 97 ? 0.243 2.175 11.164 1.00 91.75 97 THR A O 1
ATOM 759 N N . PHE A 1 98 ? 1.374 4.111 11.262 1.00 93.38 98 PHE A N 1
ATOM 760 C CA . PHE A 1 98 ? 1.845 4.004 9.878 1.00 93.38 98 PHE A CA 1
ATOM 761 C C . PHE A 1 98 ? 2.702 2.748 9.669 1.00 93.38 98 PHE A C 1
ATOM 763 O O . PHE A 1 98 ? 2.652 2.156 8.602 1.00 93.38 98 PHE A O 1
ATOM 770 N N . LEU A 1 99 ? 3.443 2.311 10.697 1.00 91.19 99 LEU A N 1
ATOM 771 C CA . LEU A 1 99 ? 4.276 1.112 10.630 1.00 91.19 99 LEU A CA 1
ATOM 772 C C . LEU A 1 99 ? 3.429 -0.159 10.521 1.00 91.19 99 LEU A C 1
ATOM 774 O O . LEU A 1 99 ? 3.750 -1.033 9.726 1.00 91.19 99 LEU A O 1
ATOM 778 N N . GLN A 1 100 ? 2.332 -0.256 11.279 1.00 88.88 100 GLN A N 1
ATOM 779 C CA . GLN A 1 100 ? 1.393 -1.374 11.144 1.00 88.88 100 GLN A CA 1
ATOM 780 C C . GLN A 1 100 ? 0.796 -1.429 9.744 1.00 88.88 100 GLN A C 1
ATOM 782 O O . GLN A 1 100 ? 0.760 -2.498 9.145 1.00 88.88 100 GLN A O 1
ATOM 787 N N . VAL A 1 101 ? 0.365 -0.280 9.219 1.00 93.12 101 VAL A N 1
ATOM 788 C CA . VAL A 1 101 ? -0.204 -0.214 7.872 1.00 93.12 101 VAL A CA 1
ATOM 789 C C . VAL A 1 101 ? 0.852 -0.564 6.827 1.00 93.12 101 VAL A C 1
ATOM 791 O O . VAL A 1 101 ? 0.573 -1.392 5.978 1.00 93.12 101 VAL A O 1
ATOM 794 N N . ALA A 1 102 ? 2.080 -0.054 6.942 1.00 94.19 102 ALA A N 1
ATOM 795 C CA . ALA A 1 102 ? 3.174 -0.407 6.039 1.00 94.19 102 ALA A CA 1
ATOM 796 C C . ALA A 1 102 ? 3.480 -1.911 6.047 1.00 94.19 102 ALA A C 1
ATOM 798 O O . ALA A 1 102 ? 3.628 -2.507 4.986 1.00 94.19 102 ALA A O 1
ATOM 799 N N . MET A 1 103 ? 3.541 -2.538 7.227 1.00 88.69 103 MET A N 1
ATOM 800 C CA . MET A 1 103 ? 3.757 -3.985 7.337 1.00 88.69 103 MET A CA 1
ATOM 801 C C . MET A 1 103 ? 2.606 -4.785 6.726 1.00 88.69 103 MET A C 1
ATOM 803 O O . MET A 1 103 ? 2.860 -5.786 6.068 1.00 88.69 103 MET A O 1
ATOM 807 N N . LEU A 1 104 ? 1.360 -4.345 6.917 1.00 88.50 104 LEU A N 1
ATOM 808 C CA . LEU A 1 104 ? 0.191 -4.974 6.305 1.00 88.50 104 LEU A CA 1
ATOM 809 C C . LEU A 1 104 ? 0.192 -4.816 4.778 1.00 88.50 104 LEU A C 1
ATOM 811 O O . LEU A 1 104 ? -0.030 -5.800 4.085 1.00 88.50 104 LEU A O 1
ATOM 815 N N . THR A 1 105 ? 0.513 -3.630 4.256 1.00 92.06 105 THR A N 1
ATOM 816 C CA . THR A 1 105 ? 0.655 -3.382 2.812 1.00 92.06 105 THR A CA 1
ATOM 817 C C . THR A 1 105 ? 1.767 -4.239 2.207 1.00 92.06 105 THR A C 1
ATOM 819 O O . THR A 1 105 ? 1.573 -4.827 1.151 1.00 92.06 105 THR A O 1
ATOM 822 N N . ILE A 1 106 ? 2.923 -4.356 2.874 1.00 90.44 106 ILE A N 1
ATOM 823 C CA . ILE A 1 106 ? 4.021 -5.223 2.414 1.00 90.44 106 ILE A CA 1
ATOM 824 C C . ILE A 1 106 ? 3.600 -6.690 2.451 1.00 90.44 106 ILE A C 1
ATOM 826 O O . ILE A 1 106 ? 3.913 -7.419 1.520 1.00 90.44 106 ILE A O 1
ATOM 830 N N . ALA A 1 107 ? 2.913 -7.123 3.511 1.00 84.81 107 ALA A N 1
ATOM 831 C CA . ALA A 1 107 ? 2.472 -8.505 3.639 1.00 84.81 107 ALA A CA 1
ATOM 832 C C . ALA A 1 107 ? 1.444 -8.879 2.568 1.00 84.81 107 ALA A C 1
ATOM 834 O O . ALA A 1 107 ? 1.583 -9.934 1.962 1.00 84.81 107 ALA A O 1
ATOM 835 N N . SER A 1 108 ? 0.452 -8.012 2.335 1.00 84.69 108 SER A N 1
ATOM 836 C CA . SER A 1 108 ? -0.586 -8.221 1.320 1.00 84.69 108 SER A CA 1
ATOM 837 C C . SER A 1 108 ? -0.010 -8.157 -0.087 1.00 84.69 108 SER A C 1
ATOM 839 O O . SER A 1 108 ? -0.299 -9.020 -0.890 1.00 84.69 108 SER A O 1
ATOM 841 N N . GLY A 1 109 ? 0.848 -7.172 -0.367 1.00 86.31 109 GLY A N 1
ATOM 842 C CA . GLY A 1 109 ? 1.357 -6.919 -1.713 1.00 86.31 109 GLY A CA 1
ATOM 843 C C . GLY A 1 109 ? 2.698 -7.572 -2.035 1.00 86.31 109 GLY A C 1
ATOM 844 O O . GLY A 1 109 ? 3.402 -7.089 -2.921 1.00 86.31 109 GLY A O 1
ATOM 845 N N . ALA A 1 110 ? 3.125 -8.595 -1.299 1.00 84.25 110 ALA A N 1
ATOM 846 C CA . ALA A 1 110 ? 4.414 -9.236 -1.545 1.00 84.25 110 ALA A CA 1
ATOM 847 C C . ALA A 1 110 ? 4.443 -10.033 -2.854 1.00 84.25 110 ALA A C 1
ATOM 849 O O . ALA A 1 110 ? 5.445 -10.033 -3.570 1.00 84.25 110 ALA A O 1
ATOM 850 N N . ASP A 1 111 ? 3.331 -10.679 -3.176 1.00 81.69 111 ASP A N 1
ATOM 851 C CA . ASP A 1 111 ? 3.075 -11.357 -4.446 1.00 81.69 111 ASP A CA 1
ATOM 852 C C . ASP A 1 111 ? 3.091 -10.381 -5.638 1.00 81.69 111 ASP A C 1
ATOM 854 O O . ASP A 1 111 ? 3.509 -10.750 -6.740 1.00 81.69 111 ASP A O 1
ATOM 858 N N . ASN A 1 112 ? 2.791 -9.096 -5.410 1.00 89.94 112 ASN A N 1
ATOM 859 C CA . ASN A 1 112 ? 2.881 -8.051 -6.435 1.00 89.94 112 ASN A CA 1
ATOM 860 C C . ASN A 1 112 ? 4.289 -7.853 -7.000 1.00 89.94 112 ASN A C 1
ATOM 862 O O . ASN A 1 112 ? 4.436 -7.344 -8.114 1.00 89.94 112 ASN A O 1
ATOM 866 N N . ILE A 1 113 ? 5.334 -8.278 -6.282 1.00 87.19 113 ILE A N 1
ATOM 867 C CA . ILE A 1 113 ? 6.713 -8.269 -6.792 1.00 87.19 113 ILE A CA 1
ATOM 868 C C . ILE A 1 113 ? 6.800 -9.073 -8.099 1.00 87.19 113 ILE A C 1
ATOM 870 O O . ILE A 1 113 ? 7.469 -8.637 -9.040 1.00 87.19 113 ILE A O 1
ATOM 874 N N . GLY A 1 114 ? 6.068 -10.189 -8.206 1.00 80.19 114 GLY A N 1
ATOM 875 C CA . GLY A 1 114 ? 5.997 -11.010 -9.418 1.00 80.19 114 GLY A CA 1
ATOM 876 C C . GLY A 1 114 ? 5.386 -10.285 -10.622 1.00 80.19 114 GLY A C 1
ATOM 877 O O . GLY A 1 114 ? 5.694 -10.626 -11.760 1.00 80.19 114 GLY A O 1
ATOM 878 N N . VAL A 1 115 ? 4.584 -9.241 -10.392 1.00 87.56 115 VAL A N 1
ATOM 879 C CA . VAL A 1 115 ? 4.048 -8.359 -11.443 1.00 87.56 115 VAL A CA 1
ATOM 880 C C . VAL A 1 115 ? 5.014 -7.208 -11.735 1.00 87.56 115 VAL A C 1
ATOM 882 O O . VAL A 1 115 ? 5.264 -6.879 -12.896 1.00 87.56 115 VAL A O 1
ATOM 885 N N . TYR A 1 116 ? 5.587 -6.587 -10.702 1.00 90.12 116 TYR A N 1
ATOM 886 C CA . TYR A 1 116 ? 6.421 -5.390 -10.850 1.00 90.12 116 TYR A CA 1
ATOM 887 C C . TYR A 1 116 ? 7.771 -5.690 -11.507 1.00 90.12 116 TYR A C 1
ATOM 889 O O . TYR A 1 116 ? 8.188 -4.957 -12.405 1.00 90.12 116 TYR A O 1
ATOM 897 N N . VAL A 1 117 ? 8.447 -6.769 -11.103 1.00 89.00 117 VAL A N 1
ATOM 898 C CA . VAL A 1 117 ? 9.774 -7.147 -11.617 1.00 89.00 117 VAL A CA 1
ATOM 899 C C . VAL A 1 117 ? 9.801 -7.333 -13.142 1.00 89.00 117 VAL A C 1
ATOM 901 O O . VAL A 1 117 ? 10.617 -6.668 -13.788 1.00 89.00 117 VAL A O 1
ATOM 904 N N . PRO A 1 118 ? 8.941 -8.168 -13.765 1.00 84.88 118 PRO A N 1
ATOM 905 C CA . PRO A 1 118 ? 8.989 -8.370 -15.211 1.00 84.88 118 PRO A CA 1
ATOM 906 C C . PRO A 1 118 ? 8.648 -7.095 -15.984 1.00 84.88 118 PRO A C 1
ATOM 908 O O . PRO A 1 118 ? 9.250 -6.862 -17.032 1.00 84.88 118 PRO A O 1
ATOM 911 N N . ILE A 1 119 ? 7.751 -6.246 -15.468 1.00 89.56 119 ILE A N 1
ATOM 912 C CA . ILE A 1 119 ? 7.437 -4.949 -16.081 1.00 89.56 119 ILE A CA 1
ATOM 913 C C . ILE A 1 119 ? 8.678 -4.058 -16.065 1.00 89.56 119 ILE A C 1
ATOM 915 O O . ILE A 1 119 ? 9.119 -3.625 -17.128 1.00 89.56 119 ILE A O 1
ATOM 919 N N . ILE A 1 120 ? 9.261 -3.830 -14.884 1.00 91.12 120 ILE A N 1
ATOM 920 C CA . ILE A 1 120 ? 10.418 -2.946 -14.680 1.00 91.12 120 ILE A CA 1
ATOM 921 C C . ILE A 1 120 ? 11.634 -3.423 -15.487 1.00 91.12 120 ILE A C 1
ATOM 923 O O . ILE A 1 120 ? 12.302 -2.599 -16.106 1.00 91.12 120 ILE A O 1
ATOM 927 N N . SER A 1 121 ? 11.893 -4.736 -15.542 1.00 87.06 121 SER A N 1
ATOM 928 C CA . SER A 1 121 ? 13.042 -5.313 -16.268 1.00 87.06 121 SER A CA 1
ATOM 929 C C . SER A 1 121 ? 13.022 -5.055 -17.781 1.00 87.06 121 SER A C 1
ATOM 931 O O . SER A 1 121 ? 14.063 -5.094 -18.432 1.00 87.06 121 SER A O 1
ATOM 933 N N . GLN A 1 122 ? 11.841 -4.777 -18.339 1.00 87.56 122 GLN A N 1
ATOM 934 C CA . GLN A 1 122 ? 11.640 -4.501 -19.763 1.00 87.56 122 GLN A CA 1
ATOM 935 C C . GLN A 1 122 ? 11.594 -3.000 -20.084 1.00 87.56 122 GLN A C 1
ATOM 937 O O . GLN A 1 122 ? 11.449 -2.637 -21.250 1.00 87.56 122 GLN A O 1
ATOM 942 N N . GLN A 1 123 ? 11.675 -2.124 -19.077 1.00 90.12 123 GLN A N 1
ATOM 943 C CA . GLN A 1 123 ? 11.582 -0.674 -19.251 1.00 90.12 123 GLN A CA 1
ATOM 944 C C . GLN A 1 123 ? 12.955 0.006 -19.210 1.00 90.12 123 GLN A C 1
ATOM 946 O O . GLN A 1 123 ? 13.874 -0.416 -18.508 1.00 90.12 123 GLN A O 1
ATOM 951 N N . SER A 1 124 ? 13.086 1.129 -19.919 1.00 93.38 124 SER A N 1
ATOM 952 C CA . SER A 1 124 ? 14.238 2.023 -19.761 1.00 93.38 124 SER A CA 1
ATOM 953 C C . SER A 1 124 ? 14.227 2.730 -18.391 1.00 93.38 124 SER A C 1
ATOM 955 O O . SER A 1 124 ? 13.159 2.915 -17.803 1.00 93.38 124 SER A O 1
ATOM 957 N N . PRO A 1 125 ? 15.367 3.251 -17.890 1.00 92.62 125 PRO A N 1
ATOM 958 C CA . PRO A 1 125 ? 15.406 3.981 -16.614 1.00 92.62 125 PRO A CA 1
ATOM 959 C C . PRO A 1 125 ? 14.420 5.157 -16.532 1.00 92.62 125 PRO A C 1
ATOM 961 O O . PRO A 1 125 ? 13.841 5.425 -15.480 1.00 92.62 125 PRO A O 1
ATOM 964 N N . LYS A 1 126 ? 14.188 5.844 -17.659 1.00 96.19 126 LYS A N 1
ATOM 965 C CA . LYS A 1 126 ? 13.211 6.936 -17.754 1.00 96.19 126 LYS A CA 1
ATOM 966 C C . LYS A 1 126 ? 11.777 6.429 -17.587 1.00 96.19 126 LYS A C 1
ATOM 968 O O . LYS A 1 126 ? 10.977 7.070 -16.912 1.00 96.19 126 LYS A O 1
ATOM 973 N N . GLU A 1 127 ? 11.444 5.299 -18.199 1.00 95.56 127 GLU A N 1
ATOM 974 C CA . GLU A 1 127 ? 10.121 4.678 -18.090 1.00 95.56 127 GLU A CA 1
ATOM 975 C C . GLU A 1 127 ? 9.880 4.114 -16.691 1.00 95.56 127 GLU A C 1
ATOM 977 O O . GLU A 1 127 ? 8.808 4.333 -16.132 1.00 95.56 127 GLU A O 1
ATOM 982 N N . THR A 1 128 ? 10.892 3.501 -16.079 1.00 94.50 128 THR A N 1
ATOM 983 C CA . THR A 1 128 ? 10.857 3.060 -14.680 1.00 94.50 128 THR A CA 1
ATOM 984 C C . THR A 1 128 ? 10.632 4.228 -13.718 1.00 94.50 128 THR A C 1
ATOM 986 O O . THR A 1 128 ? 9.833 4.129 -12.789 1.00 94.50 128 THR A O 1
ATOM 989 N N . PHE A 1 129 ? 11.262 5.380 -13.959 1.00 96.06 129 PHE A N 1
ATOM 990 C CA . PHE A 1 129 ? 10.999 6.582 -13.165 1.00 96.06 129 PHE A CA 1
ATOM 991 C C . PHE A 1 129 ? 9.544 7.062 -13.303 1.00 96.06 129 PHE A C 1
ATOM 993 O O . PHE A 1 129 ? 8.901 7.388 -12.305 1.00 96.06 129 PHE A O 1
ATOM 1000 N N . ILE A 1 130 ? 8.994 7.051 -14.524 1.00 97.50 130 ILE A N 1
ATOM 1001 C CA . ILE A 1 130 ? 7.578 7.372 -14.767 1.00 97.50 130 ILE A CA 1
ATOM 1002 C C . ILE A 1 130 ? 6.663 6.368 -14.051 1.00 97.50 130 ILE A C 1
ATOM 1004 O O . ILE A 1 130 ? 5.693 6.790 -13.425 1.00 97.50 130 ILE A O 1
ATOM 1008 N N . PHE A 1 131 ? 6.977 5.071 -14.093 1.00 96.19 131 PHE A N 1
ATOM 1009 C CA . PHE A 1 131 ? 6.247 4.024 -13.373 1.00 96.19 131 PHE A CA 1
ATOM 1010 C C . PHE A 1 131 ? 6.162 4.330 -11.871 1.00 96.19 131 PHE A C 1
ATOM 1012 O O . PHE A 1 131 ? 5.063 4.358 -11.315 1.00 96.19 131 PHE A O 1
ATOM 1019 N N . CYS A 1 132 ? 7.286 4.676 -11.232 1.00 96.56 132 CYS A N 1
ATOM 1020 C CA . CYS A 1 132 ? 7.316 5.052 -9.816 1.00 96.56 132 CYS A CA 1
ATOM 1021 C C . CYS A 1 132 ? 6.457 6.291 -9.512 1.00 96.56 132 CYS A C 1
ATOM 1023 O O . CYS A 1 132 ? 5.750 6.314 -8.504 1.00 96.56 132 CYS A O 1
ATOM 1025 N N . ILE A 1 133 ? 6.477 7.309 -10.383 1.00 97.88 133 ILE A N 1
ATOM 1026 C CA . ILE A 1 133 ? 5.622 8.498 -10.233 1.00 97.88 133 ILE A CA 1
ATOM 1027 C C . ILE A 1 133 ? 4.145 8.112 -10.315 1.00 97.88 133 ILE A C 1
ATOM 1029 O O . ILE A 1 133 ? 3.358 8.544 -9.476 1.00 97.88 133 ILE A O 1
ATOM 1033 N N . ILE A 1 134 ? 3.755 7.296 -11.297 1.00 98.00 134 ILE A N 1
ATOM 1034 C CA . ILE A 1 134 ? 2.361 6.863 -11.440 1.00 98.00 134 ILE A CA 1
ATOM 1035 C C . ILE A 1 134 ? 1.913 6.072 -10.209 1.00 98.00 134 ILE A C 1
ATOM 1037 O O . ILE A 1 134 ? 0.847 6.363 -9.674 1.00 98.00 134 ILE A O 1
ATOM 1041 N N . PHE A 1 135 ? 2.736 5.154 -9.700 1.00 96.75 135 PHE A N 1
ATOM 1042 C CA . PHE A 1 135 ? 2.455 4.431 -8.455 1.00 96.75 135 PHE A CA 1
ATOM 1043 C C . PHE A 1 135 ? 2.257 5.388 -7.275 1.00 96.75 135 PHE A C 1
ATOM 1045 O O . PHE A 1 135 ? 1.257 5.299 -6.563 1.00 96.75 135 PHE A O 1
ATOM 1052 N N . ALA A 1 136 ? 3.148 6.369 -7.111 1.00 97.31 136 ALA A N 1
ATOM 1053 C CA . ALA A 1 136 ? 3.039 7.371 -6.053 1.00 97.31 136 ALA A CA 1
ATOM 1054 C C . ALA A 1 136 ? 1.760 8.226 -6.152 1.00 97.31 136 ALA A C 1
ATOM 1056 O O . ALA A 1 136 ? 1.212 8.633 -5.124 1.00 97.31 136 ALA A O 1
ATOM 1057 N N . LEU A 1 137 ? 1.278 8.495 -7.370 1.00 97.88 137 LEU A N 1
ATOM 1058 C CA . LEU A 1 137 ? 0.033 9.225 -7.630 1.00 97.88 137 LEU A CA 1
ATOM 1059 C C . LEU A 1 137 ? -1.221 8.355 -7.467 1.00 97.88 137 LEU A C 1
ATOM 1061 O O . LEU A 1 137 ? -2.280 8.882 -7.130 1.00 97.88 137 LEU A O 1
ATOM 1065 N N . MET A 1 138 ? -1.123 7.043 -7.685 1.00 97.56 138 MET A N 1
ATOM 1066 C CA . MET A 1 138 ? -2.239 6.113 -7.495 1.00 97.56 138 MET A CA 1
ATOM 1067 C C . MET A 1 138 ? -2.538 5.850 -6.017 1.00 97.56 138 MET A C 1
ATOM 1069 O O . MET A 1 138 ? -3.706 5.723 -5.659 1.00 97.56 138 MET A O 1
ATOM 1073 N N . ILE A 1 139 ? -1.527 5.854 -5.144 1.00 96.94 139 ILE A N 1
ATOM 1074 C CA . ILE A 1 139 ? -1.685 5.656 -3.690 1.00 96.94 139 ILE A CA 1
ATOM 1075 C C . ILE A 1 139 ? -2.804 6.513 -3.066 1.00 96.94 139 ILE A C 1
ATOM 1077 O O . ILE A 1 139 ? -3.688 5.945 -2.424 1.00 96.94 139 I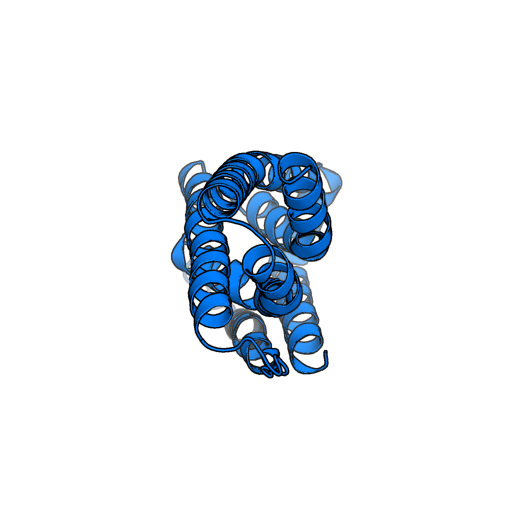LE A O 1
ATOM 1081 N N . PRO A 1 140 ? -2.846 7.851 -3.235 1.00 96.94 140 PRO A N 1
ATOM 1082 C CA . PRO A 1 140 ? -3.902 8.669 -2.645 1.00 96.94 140 PRO A CA 1
ATOM 1083 C C . PRO A 1 140 ? -5.274 8.402 -3.271 1.00 96.94 140 PRO A C 1
ATOM 1085 O O . PRO A 1 140 ? -6.279 8.529 -2.575 1.00 96.94 140 PRO A O 1
ATOM 1088 N N . LEU A 1 141 ? -5.342 8.003 -4.546 1.00 96.94 141 LEU A N 1
ATOM 1089 C CA . LEU A 1 141 ? -6.605 7.617 -5.181 1.00 96.94 141 LEU A CA 1
ATOM 1090 C C . LEU A 1 141 ? -7.128 6.300 -4.602 1.00 96.94 141 LEU A C 1
ATOM 1092 O O . LEU A 1 141 ? -8.305 6.202 -4.268 1.00 96.94 141 LEU A O 1
ATOM 1096 N N . TRP A 1 142 ? -6.249 5.316 -4.416 1.00 96.12 142 TRP A N 1
ATOM 1097 C CA . TRP A 1 142 ? -6.590 4.023 -3.823 1.00 96.12 142 TRP A CA 1
ATOM 1098 C C . TRP A 1 142 ? -7.000 4.160 -2.357 1.00 96.12 142 TRP A C 1
ATOM 1100 O O . TRP A 1 142 ? -8.046 3.671 -1.931 1.00 96.12 142 TRP A O 1
ATOM 1110 N N . SER A 1 143 ? -6.226 4.940 -1.604 1.00 95.88 143 SER A N 1
ATOM 1111 C CA . SER A 1 143 ? -6.529 5.339 -0.232 1.00 95.88 143 SER A CA 1
ATOM 1112 C C . SER A 1 143 ? -7.880 6.056 -0.135 1.00 95.88 143 SER A C 1
ATOM 1114 O O . SER A 1 143 ? -8.663 5.764 0.773 1.00 95.88 143 SER A O 1
ATOM 1116 N N . LEU A 1 144 ? -8.206 6.936 -1.089 1.00 96.19 144 LEU A N 1
ATOM 1117 C CA . LEU A 1 144 ? -9.514 7.581 -1.158 1.00 96.19 144 LEU A CA 1
ATOM 1118 C C . LEU A 1 144 ? -10.636 6.572 -1.431 1.00 96.19 144 LEU A C 1
ATOM 1120 O O . LEU A 1 144 ? -11.673 6.659 -0.781 1.00 96.19 144 LEU A O 1
ATOM 1124 N N . LEU A 1 145 ? -10.452 5.607 -2.334 1.00 95.88 145 LEU A N 1
ATOM 1125 C CA . LEU A 1 145 ? -11.453 4.561 -2.580 1.00 95.88 145 LEU A CA 1
ATOM 1126 C C . LEU A 1 145 ? -11.730 3.745 -1.313 1.00 95.88 145 LEU A C 1
ATOM 1128 O O . LEU A 1 145 ? -12.888 3.624 -0.910 1.00 95.88 145 LEU A O 1
ATOM 1132 N N . GLY A 1 146 ? -10.685 3.273 -0.630 1.00 95.06 146 GLY A N 1
ATOM 1133 C CA . GLY A 1 146 ? -10.831 2.572 0.647 1.00 95.06 146 GLY A CA 1
ATOM 1134 C C . GLY A 1 146 ? -11.510 3.433 1.717 1.00 95.06 146 GLY A C 1
ATOM 1135 O O . GLY A 1 146 ? -12.363 2.952 2.462 1.00 95.06 146 GLY A O 1
ATOM 1136 N N . TYR A 1 147 ? -11.215 4.734 1.755 1.00 94.75 147 TYR A N 1
ATOM 1137 C CA . TYR A 1 147 ? -11.907 5.684 2.624 1.00 94.75 147 TYR A CA 1
ATOM 1138 C C . TYR A 1 147 ? -13.396 5.816 2.281 1.00 94.75 147 TYR A C 1
ATOM 1140 O O . TYR A 1 147 ? -14.236 5.803 3.181 1.00 94.75 147 TYR A O 1
ATOM 1148 N N . LEU A 1 148 ? -13.748 5.957 1.003 1.00 94.62 148 LEU A N 1
ATOM 1149 C CA . LEU A 1 148 ? -15.136 6.110 0.566 1.00 94.62 148 LEU A CA 1
ATOM 1150 C C . LEU A 1 148 ? -15.955 4.863 0.912 1.00 94.62 148 LEU A C 1
ATOM 1152 O O . LEU A 1 148 ? -17.025 4.991 1.507 1.00 94.62 148 LEU A O 1
ATOM 1156 N N . ILE A 1 149 ? -15.420 3.673 0.628 1.00 93.56 149 ILE A N 1
ATOM 1157 C CA . ILE A 1 149 ? -16.062 2.393 0.952 1.00 93.56 149 ILE A CA 1
ATOM 1158 C C . ILE A 1 149 ? -16.157 2.224 2.474 1.00 93.56 149 ILE A C 1
ATOM 1160 O O . ILE A 1 149 ? -17.233 1.959 3.009 1.00 93.56 149 ILE A O 1
ATOM 1164 N N . GLY A 1 150 ? -15.065 2.466 3.203 1.00 88.88 150 GLY A N 1
ATOM 1165 C CA . GLY A 1 150 ? -15.016 2.344 4.663 1.00 88.88 150 GLY A CA 1
ATOM 1166 C C . GLY A 1 150 ? -15.950 3.303 5.407 1.00 88.88 150 GLY A C 1
ATOM 1167 O O . GLY A 1 150 ? -16.284 3.048 6.562 1.00 88.88 150 GLY A O 1
ATOM 1168 N N . ASN A 1 151 ? -16.410 4.385 4.769 1.00 89.56 151 ASN A N 1
ATOM 1169 C CA . ASN A 1 151 ? -17.402 5.306 5.334 1.00 89.56 151 ASN A CA 1
ATOM 1170 C C . ASN A 1 151 ? -18.850 5.019 4.924 1.00 89.56 151 ASN A C 1
ATOM 1172 O O . ASN A 1 151 ? -19.747 5.747 5.352 1.00 89.56 151 ASN A O 1
ATOM 1176 N N . ILE A 1 152 ? -19.116 3.965 4.149 1.00 92.75 152 ILE A N 1
ATOM 1177 C CA . ILE A 1 152 ? -20.491 3.552 3.865 1.00 92.75 152 ILE A CA 1
ATOM 1178 C C . ILE A 1 152 ? -21.166 3.177 5.199 1.00 92.75 152 ILE A C 1
ATOM 1180 O O . ILE A 1 152 ? -20.644 2.321 5.919 1.00 92.75 152 ILE A O 1
ATOM 1184 N N . PRO A 1 153 ? -22.335 3.758 5.549 1.00 86.94 153 PRO A N 1
ATOM 1185 C CA . PRO A 1 153 ? -22.954 3.571 6.866 1.00 86.94 153 PRO A CA 1
ATOM 1186 C C . PRO A 1 153 ? -23.194 2.105 7.241 1.00 86.94 153 PRO A C 1
ATOM 1188 O O . PRO A 1 153 ? -23.033 1.719 8.397 1.00 86.94 153 PRO A O 1
ATOM 1191 N N . VAL A 1 154 ? -23.548 1.272 6.257 1.00 88.94 154 VAL A N 1
ATOM 1192 C CA . VAL A 1 154 ? -23.747 -0.174 6.438 1.00 88.94 154 VAL A CA 1
ATOM 1193 C C . VAL A 1 154 ? -22.437 -0.871 6.812 1.00 88.94 154 VAL A C 1
ATOM 1195 O O . VAL A 1 154 ? -22.421 -1.674 7.745 1.00 88.94 154 VAL A O 1
ATOM 1198 N N . ILE A 1 155 ? -21.335 -0.526 6.139 1.00 85.12 155 ILE A N 1
ATOM 1199 C CA . ILE A 1 155 ? -19.998 -1.075 6.402 1.00 85.12 155 ILE A CA 1
ATOM 1200 C C . ILE A 1 155 ? -19.520 -0.628 7.784 1.00 85.12 155 ILE A C 1
ATOM 1202 O O . ILE A 1 155 ? -19.178 -1.471 8.610 1.00 85.12 155 ILE A O 1
ATOM 1206 N N . GLN A 1 156 ? -19.606 0.669 8.093 1.00 82.69 156 GLN A N 1
ATOM 1207 C CA . GLN A 1 156 ? -19.227 1.193 9.408 1.00 82.69 156 GLN A CA 1
ATOM 1208 C C . GLN A 1 156 ? -20.019 0.557 10.546 1.00 82.69 156 GLN A C 1
ATOM 1210 O O . GLN A 1 156 ? -19.440 0.183 11.565 1.00 82.69 156 GLN A O 1
ATOM 1215 N N . LYS A 1 157 ? -21.341 0.429 10.394 1.00 82.88 157 LYS A N 1
ATOM 1216 C CA . LYS A 1 157 ? -22.202 -0.156 11.426 1.00 82.88 157 LYS A CA 1
ATOM 1217 C C . LYS A 1 157 ? -21.899 -1.637 11.629 1.00 82.88 157 LYS A C 1
ATOM 1219 O O . LYS A 1 157 ? -21.862 -2.085 12.769 1.00 82.88 157 LYS A O 1
ATOM 1224 N N . THR A 1 158 ? -21.660 -2.378 10.548 1.00 82.81 158 THR A N 1
ATOM 1225 C CA . THR A 1 158 ? -21.329 -3.810 10.605 1.00 82.81 158 THR A CA 1
ATOM 1226 C C . THR A 1 158 ? -19.972 -4.032 11.260 1.00 82.81 158 THR A C 1
ATOM 1228 O O . THR A 1 158 ? -19.882 -4.794 12.222 1.00 82.81 158 THR A O 1
ATOM 1231 N N . ILE A 1 159 ? -18.947 -3.302 10.805 1.00 80.69 159 ILE A N 1
ATOM 1232 C CA . ILE A 1 159 ? -17.595 -3.378 11.360 1.00 80.69 159 ILE A CA 1
ATOM 1233 C C . ILE A 1 159 ? -17.606 -2.971 12.830 1.00 80.69 159 ILE A C 1
ATOM 1235 O O . ILE A 1 159 ? -17.074 -3.704 13.639 1.00 80.69 159 ILE A O 1
ATOM 1239 N N . ARG A 1 160 ? -18.276 -1.884 13.227 1.00 77.12 160 ARG A N 1
ATOM 1240 C CA . ARG A 1 160 ? -18.332 -1.478 14.647 1.00 77.12 160 ARG A CA 1
ATOM 1241 C C . ARG A 1 160 ? -19.123 -2.441 15.530 1.00 77.12 160 ARG A C 1
ATOM 1243 O O . ARG A 1 160 ? -18.792 -2.602 16.697 1.00 77.12 160 ARG A O 1
ATOM 1250 N N . LYS A 1 161 ? -20.180 -3.067 15.004 1.00 81.81 161 LYS A N 1
ATOM 1251 C CA . LYS A 1 161 ? -21.017 -4.003 15.773 1.00 81.81 161 LYS A CA 1
ATOM 1252 C C . LYS A 1 161 ? -20.295 -5.321 16.067 1.00 81.81 161 LYS A C 1
ATOM 1254 O O . LYS A 1 161 ? -20.535 -5.917 17.112 1.00 81.81 161 LYS A O 1
ATOM 1259 N N . HIS A 1 162 ? -19.435 -5.771 15.157 1.00 79.12 162 HIS A N 1
ATOM 1260 C CA . HIS A 1 162 ? -18.706 -7.037 15.265 1.00 79.12 162 HIS A CA 1
ATOM 1261 C C . HIS A 1 162 ? -17.190 -6.829 15.148 1.00 79.12 162 HIS A C 1
ATOM 1263 O O . HIS A 1 162 ? -16.498 -7.682 14.599 1.00 79.12 162 HIS A O 1
ATOM 1269 N N . GLU A 1 163 ? -16.688 -5.697 15.655 1.00 71.75 163 GLU A N 1
ATOM 1270 C CA . GLU A 1 163 ? -15.325 -5.195 15.415 1.00 71.75 163 GLU A CA 1
ATOM 1271 C C . GLU A 1 163 ? -14.274 -6.263 15.691 1.00 71.75 163 GLU A C 1
ATOM 1273 O O . GLU A 1 163 ? -13.520 -6.630 14.797 1.00 71.75 163 GLU A O 1
ATOM 1278 N N . HIS A 1 164 ? -14.316 -6.850 16.885 1.00 74.88 164 HIS A N 1
ATOM 1279 C CA . HIS A 1 164 ? -13.374 -7.881 17.310 1.00 74.88 164 HIS A CA 1
ATOM 1280 C C . HIS A 1 164 ? -13.386 -9.122 16.398 1.00 74.88 164 HIS A C 1
ATOM 1282 O O . HIS A 1 164 ? -12.345 -9.536 15.892 1.00 74.88 164 HIS A O 1
ATOM 1288 N N . LEU A 1 165 ? -14.571 -9.671 16.103 1.00 78.00 165 LEU A N 1
ATOM 1289 C CA . LEU A 1 165 ? -14.710 -10.899 15.313 1.00 78.00 165 LEU A CA 1
ATOM 1290 C C . LEU A 1 165 ? -14.351 -10.686 13.833 1.00 78.00 165 LEU A C 1
ATOM 1292 O O . LEU A 1 165 ? -13.689 -11.531 13.235 1.00 78.00 165 LEU A O 1
ATOM 1296 N N . ILE A 1 166 ? -14.759 -9.555 13.249 1.00 75.00 166 ILE A N 1
ATOM 1297 C CA . ILE A 1 166 ? -14.463 -9.204 11.852 1.00 75.00 166 ILE A CA 1
ATOM 1298 C C . ILE A 1 166 ? -12.962 -8.974 11.661 1.00 75.00 166 ILE A C 1
ATOM 1300 O O . ILE A 1 166 ? -12.409 -9.431 10.665 1.00 75.00 166 ILE A O 1
ATOM 1304 N N . ILE A 1 167 ? -12.296 -8.308 12.610 1.00 69.75 167 ILE A N 1
ATOM 1305 C CA . ILE A 1 167 ? -10.844 -8.083 12.563 1.00 69.75 167 ILE A CA 1
ATOM 1306 C C . ILE A 1 167 ? -10.094 -9.408 12.550 1.00 69.75 167 ILE A C 1
ATOM 1308 O O . ILE A 1 167 ? -9.247 -9.626 11.685 1.00 69.75 167 ILE A O 1
ATOM 1312 N N . ILE A 1 168 ? -10.422 -10.291 13.495 1.00 76.75 168 ILE A N 1
ATOM 1313 C CA . ILE A 1 168 ? -9.779 -11.600 13.599 1.00 76.75 168 ILE A CA 1
ATOM 1314 C C . ILE A 1 168 ? -10.002 -12.384 12.311 1.00 76.75 168 ILE A C 1
ATOM 1316 O O . ILE A 1 168 ? -9.039 -12.896 11.755 1.00 76.75 168 ILE A O 1
ATOM 1320 N N . LEU A 1 169 ? -11.235 -12.429 11.800 1.00 81.62 169 LEU A N 1
ATOM 1321 C CA . LEU A 1 169 ? -11.544 -13.122 10.552 1.00 81.62 169 LEU A CA 1
ATOM 1322 C C . LEU A 1 169 ? -10.768 -12.555 9.366 1.00 81.62 169 LEU A C 1
ATOM 1324 O O . LEU A 1 169 ? -10.165 -13.332 8.640 1.00 81.62 169 LEU A O 1
ATOM 1328 N N . ILE A 1 170 ? -10.741 -11.235 9.170 1.00 76.56 170 ILE A N 1
ATOM 1329 C CA . ILE A 1 170 ? -10.048 -10.639 8.021 1.00 76.56 170 ILE A CA 1
ATOM 1330 C C . ILE A 1 170 ? -8.548 -10.907 8.102 1.00 76.56 170 ILE A C 1
ATOM 1332 O O . ILE A 1 170 ? -7.978 -11.394 7.134 1.00 76.56 170 ILE A O 1
ATOM 1336 N N . TYR A 1 171 ? -7.906 -10.655 9.242 1.00 77.06 171 TYR A N 1
ATOM 1337 C CA . TYR A 1 171 ? -6.469 -10.890 9.375 1.00 77.06 171 TYR A CA 1
ATOM 1338 C C . TYR A 1 171 ? -6.101 -12.375 9.300 1.00 77.06 171 TYR A C 1
ATOM 1340 O O . TYR A 1 171 ? -5.099 -12.729 8.681 1.00 77.06 171 TYR A O 1
ATOM 1348 N N . LEU A 1 172 ? -6.920 -13.260 9.868 1.00 82.94 172 LEU A N 1
ATOM 1349 C CA . LEU A 1 172 ? -6.694 -14.699 9.783 1.00 82.94 172 LEU A CA 1
ATOM 1350 C C . LEU A 1 172 ? -6.874 -15.202 8.345 1.00 82.94 172 LEU A C 1
ATOM 1352 O O . LEU A 1 172 ? -6.005 -15.903 7.842 1.00 82.94 172 LEU A O 1
ATOM 1356 N N . LEU A 1 173 ? -7.968 -14.827 7.672 1.00 81.56 173 LEU A N 1
ATOM 1357 C CA . LEU A 1 173 ? -8.248 -15.240 6.294 1.00 81.56 173 LEU A CA 1
ATOM 1358 C C . LEU A 1 173 ? -7.195 -14.706 5.327 1.00 81.56 173 LEU A C 1
ATOM 1360 O O . LEU A 1 173 ? -6.700 -15.464 4.502 1.00 81.56 173 LEU A O 1
ATOM 1364 N N . LEU A 1 174 ? -6.825 -13.431 5.457 1.00 75.50 174 LEU A N 1
ATOM 1365 C CA . LEU A 1 174 ? -5.835 -12.789 4.596 1.00 75.50 174 LEU A CA 1
ATOM 1366 C C . LEU A 1 174 ? -4.452 -13.415 4.810 1.00 75.50 174 LEU A C 1
ATOM 1368 O O . LEU A 1 174 ? -3.768 -13.742 3.848 1.00 75.50 174 LEU A O 1
ATOM 1372 N N . GLY A 1 175 ? -4.074 -13.702 6.057 1.00 78.31 175 GLY A N 1
ATOM 1373 C CA . GLY A 1 175 ? -2.814 -14.382 6.337 1.00 78.31 175 GLY A CA 1
ATOM 1374 C C . GLY A 1 175 ? -2.761 -15.851 5.937 1.00 78.31 175 GLY A C 1
ATOM 1375 O O . GLY A 1 175 ? -1.731 -16.296 5.441 1.00 78.31 175 GLY A O 1
ATOM 1376 N N . ILE A 1 176 ? -3.857 -16.600 6.096 1.00 82.06 176 ILE A N 1
ATOM 1377 C CA . ILE A 1 176 ? -3.952 -17.976 5.587 1.00 82.06 176 ILE A CA 1
ATOM 1378 C C . ILE A 1 176 ? -3.872 -17.973 4.061 1.00 82.06 176 ILE A C 1
ATOM 1380 O O . ILE A 1 176 ? -3.157 -18.795 3.498 1.00 82.06 176 ILE A O 1
ATOM 1384 N N . TRP A 1 177 ? -4.574 -17.052 3.399 1.00 79.50 177 TRP A N 1
ATOM 1385 C CA . TRP A 1 177 ? -4.553 -16.942 1.944 1.00 79.50 177 TRP A CA 1
ATOM 1386 C C . TRP A 1 177 ? -3.133 -16.681 1.426 1.00 79.50 177 TRP A C 1
ATOM 1388 O O . TRP A 1 177 ? -2.668 -17.448 0.592 1.00 79.50 177 TRP A O 1
ATOM 1398 N N . ILE A 1 178 ? -2.408 -15.716 2.007 1.00 73.81 178 ILE A N 1
ATOM 1399 C CA . ILE A 1 178 ? -1.002 -15.437 1.651 1.00 73.81 178 ILE A CA 1
ATOM 1400 C C . ILE A 1 178 ? -0.080 -16.631 1.959 1.00 73.81 178 ILE A C 1
ATOM 1402 O O . ILE A 1 178 ? 0.895 -16.855 1.258 1.00 73.81 178 ILE A O 1
ATOM 1406 N N . LEU A 1 179 ? -0.339 -17.408 3.016 1.00 78.88 179 LEU A N 1
ATOM 1407 C CA . LEU A 1 179 ? 0.497 -18.576 3.328 1.00 78.88 179 LEU A CA 1
ATOM 1408 C C . LEU A 1 179 ? 0.323 -19.724 2.329 1.00 78.88 179 LEU A C 1
ATOM 1410 O O . LEU A 1 179 ? 1.274 -20.468 2.090 1.00 78.88 179 LEU A O 1
ATOM 1414 N N . VAL A 1 180 ? -0.895 -19.922 1.825 1.00 78.50 180 VAL A N 1
ATOM 1415 C CA . VAL A 1 180 ? -1.254 -21.072 0.981 1.00 78.50 180 VAL A CA 1
ATOM 1416 C C . VAL A 1 180 ? -1.005 -20.798 -0.503 1.00 78.50 180 VAL A C 1
ATOM 1418 O O . VAL A 1 180 ? -0.770 -21.747 -1.250 1.00 78.50 180 VAL A O 1
ATOM 1421 N N . ASN A 1 181 ? -1.059 -19.531 -0.912 1.00 63.12 181 ASN A N 1
ATOM 1422 C CA . ASN A 1 181 ? -0.891 -19.067 -2.288 1.00 63.12 181 ASN A CA 1
ATOM 1423 C C . ASN A 1 181 ? 0.513 -18.495 -2.479 1.00 63.12 181 ASN A C 1
ATOM 1425 O O . ASN A 1 181 ? 1.250 -18.985 -3.360 1.00 63.12 181 ASN A O 1
#

Radius of gyration: 17.27 Å; chains: 1; bounding box: 44×34×56 Å

Foldseek 3Di:
DLLVLLVCLLCVLCVLVLVVLLLQLLLDDDPVSLVLLLLLLVLQVVVLLVVLLVCLVVPPDDDPDLLLVLLVLLLVVLVVLVPPDPPVDDPPRPRRGSNSNSSVSNSLRVCSSVVNNVSCNPDDPVSSVVSVVSSNVVSVVSSVSSNVSSPPPVNSVVCVVCVSVVSSVSSNVSSVVSNVD

Sequence (181 aa):
MIIFISIIAFVSSNVDDIMLLTLLYAQSKNRYERKNILIGQYVGIFSLVSISLIISTILVKSTDIPVNWLGIIPIALAVKEMMKKDTGTDQTTIKITFLQVAMLTIASGADNIGVYVPIISQQSPKETFIFCIIFALMIPLWSLLGYLIGNIPVIQKTIRKHEHLIIILIYLLLGIWILVN

Organism: NCBI:txid218144